Protein AF-A0AAN7GWY0-F1 (afdb_monomer_lite)

Radius of gyration: 21.92 Å; chains: 1; bounding box: 51×34×70 Å

Secondary structure (DSSP, 8-state):
--TTTTTT---PPPHHHHHHTTTTTSTTTPPSSHHHHHHHHHIIIIIS-HHHHHHTHHHHHHHHHHHHHHHHHTTTS---HHHHHHHHHHHHHHHHHH-S--HHHHHHHHHHHHHHHHHTSPPHHHH-GGGGGGHHHHHHTS--SSSSSSSSTTTTTS--

pLDDT: mean 81.94, std 17.9, range [34.22, 97.56]

InterPro domains:
  IPR001128 Cytochrome P450 [PF00067] (2-133)
  IPR036396 Cytochrome P450 superfamily [G3DSA:1.10.630.10] (1-153)
  IPR036396 Cytochrome P450 superfamily [SSF48264] (2-135)

Organism: NCBI:txid236973

Structure (mmCIF, N/CA/C/O backbone):
data_AF-A0AAN7GWY0-F1
#
_entry.id   AF-A0AAN7GWY0-F1
#
loop_
_atom_site.group_PDB
_atom_site.id
_atom_site.type_symbol
_atom_site.label_atom_id
_atom_site.label_alt_id
_atom_site.label_comp_id
_atom_site.label_asym_id
_atom_site.label_entity_id
_atom_site.label_seq_id
_atom_site.pdbx_PDB_ins_code
_atom_site.Cartn_x
_atom_site.Cartn_y
_atom_site.Cartn_z
_atom_site.occupancy
_atom_site.B_iso_or_equiv
_atom_site.auth_seq_id
_atom_site.auth_comp_id
_atom_site.auth_asym_id
_atom_site.auth_atom_id
_atom_site.pdbx_PDB_model_num
ATOM 1 N N . MET A 1 1 ? -5.316 3.012 -23.869 1.00 51.94 1 MET A N 1
ATOM 2 C CA . MET A 1 1 ? -4.246 3.934 -23.413 1.00 51.94 1 MET A CA 1
ATOM 3 C C . MET A 1 1 ? -3.964 4.930 -24.527 1.00 51.94 1 MET A C 1
ATOM 5 O O . MET A 1 1 ? -3.797 4.503 -25.661 1.00 51.94 1 MET A O 1
ATOM 9 N N . LYS A 1 2 ? -3.977 6.238 -24.230 1.00 56.91 2 LYS A N 1
ATOM 10 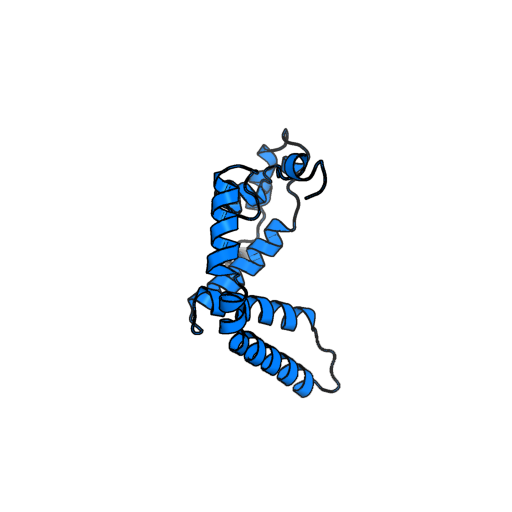C CA . LYS A 1 2 ? -3.678 7.311 -25.200 1.00 56.91 2 LYS A CA 1
ATOM 11 C C . LYS A 1 2 ? -2.272 7.138 -25.800 1.00 56.91 2 LYS A C 1
ATOM 13 O O . LYS A 1 2 ? -1.377 6.634 -25.125 1.00 56.91 2 LYS A O 1
ATOM 18 N N . ARG A 1 3 ? -2.102 7.623 -27.037 1.00 68.75 3 ARG A N 1
ATOM 19 C CA . ARG A 1 3 ? -0.967 7.466 -27.979 1.00 68.75 3 ARG A CA 1
ATOM 20 C C . ARG A 1 3 ? 0.460 7.551 -27.388 1.00 68.75 3 ARG A C 1
ATOM 22 O O . ARG A 1 3 ? 1.367 6.972 -27.967 1.00 68.75 3 ARG A O 1
ATOM 29 N N . ASN A 1 4 ? 0.666 8.199 -26.236 1.00 81.69 4 ASN A N 1
ATOM 30 C CA . ASN A 1 4 ? 1.987 8.383 -25.612 1.00 81.69 4 ASN A CA 1
ATOM 31 C C . ASN A 1 4 ? 2.120 7.812 -24.183 1.00 81.69 4 ASN A C 1
ATOM 33 O O . ASN A 1 4 ? 3.107 8.093 -23.514 1.00 81.69 4 ASN A O 1
ATOM 37 N N . GLY A 1 5 ? 1.166 7.011 -23.692 1.00 82.12 5 GLY A N 1
ATOM 38 C CA . GLY A 1 5 ? 1.168 6.550 -22.294 1.00 82.12 5 GLY A CA 1
ATOM 39 C C . GLY A 1 5 ? 2.415 5.757 -21.880 1.00 82.12 5 GLY A C 1
ATOM 40 O O . GLY A 1 5 ? 2.860 5.884 -20.749 1.00 82.12 5 GLY A O 1
ATOM 41 N N . ILE A 1 6 ? 3.008 4.987 -22.798 1.00 83.12 6 ILE A N 1
ATOM 42 C CA . ILE A 1 6 ? 4.230 4.209 -22.533 1.00 83.12 6 ILE A CA 1
ATOM 43 C C . ILE A 1 6 ? 5.464 5.119 -22.457 1.00 83.12 6 ILE A C 1
ATOM 45 O O . ILE A 1 6 ? 6.330 4.905 -21.616 1.00 83.12 6 ILE A O 1
ATOM 49 N N . LYS A 1 7 ? 5.520 6.181 -23.273 1.00 83.81 7 LYS A N 1
ATOM 50 C CA . LYS A 1 7 ? 6.651 7.128 -23.287 1.00 83.81 7 LYS A CA 1
ATOM 51 C C . LYS A 1 7 ? 6.831 7.840 -21.943 1.00 83.81 7 LYS A C 1
ATOM 53 O O . LYS A 1 7 ? 7.950 8.171 -21.578 1.00 83.81 7 LYS A O 1
ATOM 58 N N . PHE A 1 8 ? 5.739 8.028 -21.205 1.00 86.00 8 PHE A N 1
ATOM 59 C CA . PHE A 1 8 ? 5.724 8.658 -19.881 1.00 86.00 8 PHE A CA 1
ATOM 60 C C . PHE A 1 8 ? 5.536 7.655 -18.734 1.00 86.00 8 PHE A C 1
ATOM 62 O O . PHE A 1 8 ? 5.267 8.056 -17.606 1.00 86.00 8 PHE A O 1
ATOM 69 N N . ALA A 1 9 ? 5.630 6.349 -19.007 1.00 86.19 9 ALA A N 1
ATOM 70 C CA . ALA A 1 9 ? 5.459 5.323 -17.980 1.00 86.19 9 ALA A CA 1
ATOM 71 C C . ALA A 1 9 ? 6.722 5.112 -17.130 1.00 86.19 9 ALA A C 1
ATOM 73 O O . ALA A 1 9 ? 6.628 4.554 -16.039 1.00 86.19 9 ALA A O 1
ATOM 74 N N . ASN A 1 10 ? 7.887 5.546 -17.622 1.00 86.25 10 ASN A N 1
ATOM 75 C CA . ASN A 1 10 ? 9.144 5.440 -16.890 1.00 86.25 10 ASN A CA 1
ATOM 76 C C . ASN A 1 10 ? 9.212 6.439 -15.735 1.00 86.25 10 ASN A C 1
ATOM 78 O O . ASN A 1 10 ? 8.860 7.609 -15.883 1.00 86.25 10 ASN A O 1
ATOM 82 N N . ARG A 1 11 ? 9.719 5.963 -14.595 1.00 82.44 11 ARG A N 1
ATOM 83 C CA . ARG A 1 11 ? 10.009 6.768 -13.410 1.00 82.44 11 ARG A CA 1
ATOM 84 C C . ARG A 1 11 ? 11.515 6.887 -13.244 1.00 82.44 11 ARG A C 1
ATOM 86 O O . ARG A 1 11 ? 12.224 5.891 -13.363 1.00 82.44 11 ARG A O 1
ATOM 93 N N . GLN A 1 12 ? 11.984 8.103 -12.995 1.00 80.00 12 GLN A N 1
ATOM 94 C CA . GLN A 1 12 ? 13.371 8.325 -12.603 1.00 80.00 12 GLN A CA 1
ATOM 95 C C . GLN A 1 12 ? 13.554 7.822 -11.161 1.00 80.00 12 GLN A C 1
ATOM 97 O O . GLN A 1 12 ? 12.689 8.113 -10.328 1.00 80.00 12 GLN A O 1
ATOM 102 N N . PRO A 1 13 ? 14.611 7.048 -10.859 1.00 79.06 13 PRO A N 1
ATOM 103 C CA . PRO A 1 13 ? 14.880 6.591 -9.500 1.00 79.06 13 PRO A CA 1
ATOM 104 C C . PRO A 1 13 ? 15.140 7.782 -8.577 1.00 79.06 13 PRO A C 1
ATOM 106 O O . PRO A 1 13 ? 15.981 8.621 -8.891 1.00 79.06 13 PRO A O 1
ATOM 109 N N . LEU A 1 14 ? 14.452 7.820 -7.439 1.00 85.12 14 LEU A N 1
ATOM 110 C CA . LEU A 1 14 ? 14.713 8.775 -6.364 1.00 85.12 14 LEU A CA 1
ATOM 111 C C . LEU A 1 14 ? 15.650 8.129 -5.339 1.00 85.12 14 LEU A C 1
ATOM 113 O O . LEU A 1 14 ? 15.635 6.909 -5.153 1.00 85.12 14 LEU A O 1
ATOM 117 N N . MET A 1 15 ? 16.425 8.920 -4.607 1.00 85.69 15 MET A N 1
ATOM 118 C CA . MET A 1 15 ? 17.287 8.409 -3.543 1.00 85.69 15 MET A CA 1
ATOM 119 C C . MET A 1 15 ? 16.460 7.673 -2.480 1.00 85.69 15 MET A C 1
ATOM 121 O O . MET A 1 15 ? 16.790 6.556 -2.075 1.00 85.69 15 MET A O 1
ATOM 125 N N . ALA A 1 16 ? 15.299 8.233 -2.125 1.00 85.31 16 ALA A N 1
ATOM 126 C CA . ALA A 1 16 ? 14.345 7.586 -1.232 1.00 85.31 16 ALA A CA 1
ATOM 127 C C . ALA A 1 16 ? 13.866 6.222 -1.762 1.00 85.31 16 ALA A C 1
ATOM 129 O O . ALA A 1 16 ? 13.730 5.282 -0.980 1.00 85.31 16 ALA A O 1
ATOM 130 N N . SER A 1 17 ? 13.643 6.070 -3.075 1.00 87.50 17 SER A N 1
ATOM 131 C CA . SER A 1 17 ? 13.224 4.783 -3.643 1.00 87.50 17 SER A CA 1
ATOM 132 C C . SER A 1 17 ? 14.360 3.768 -3.693 1.00 87.50 17 SER A C 1
ATOM 134 O O . SER A 1 17 ? 14.116 2.573 -3.526 1.00 87.50 17 SER A O 1
ATOM 136 N N . LYS A 1 18 ? 15.610 4.208 -3.849 1.00 87.44 18 LYS A N 1
ATOM 137 C CA . LYS A 1 18 ? 16.754 3.294 -3.764 1.00 87.44 18 LYS A CA 1
ATOM 138 C C . LYS A 1 18 ? 16.874 2.662 -2.380 1.00 87.44 18 LYS A C 1
ATOM 140 O O . LYS A 1 18 ? 17.045 1.450 -2.275 1.00 87.44 18 LYS A O 1
ATOM 145 N N . ILE A 1 19 ? 16.686 3.465 -1.333 1.00 86.31 19 ILE A N 1
ATOM 146 C CA . ILE A 1 19 ? 16.783 3.014 0.060 1.00 86.31 19 ILE A CA 1
ATOM 147 C C . ILE A 1 19 ? 15.546 2.219 0.488 1.00 86.31 19 ILE A C 1
ATOM 149 O O . ILE A 1 19 ? 15.666 1.120 1.022 1.00 86.31 19 ILE A O 1
ATOM 153 N N . LEU A 1 20 ? 14.347 2.764 0.267 1.00 86.75 20 LEU A N 1
ATOM 154 C CA . LEU A 1 20 ? 13.109 2.207 0.825 1.00 86.75 20 LEU A CA 1
ATOM 155 C C . LEU A 1 20 ? 12.499 1.094 -0.031 1.00 86.75 20 LEU A C 1
ATOM 157 O O . LEU A 1 20 ? 11.678 0.323 0.463 1.00 86.75 20 LEU A O 1
ATOM 161 N N . ALA A 1 21 ? 12.842 1.028 -1.317 1.00 88.62 21 ALA A N 1
ATOM 162 C CA . ALA A 1 21 ? 12.170 0.167 -2.284 1.00 88.62 21 ALA A CA 1
ATOM 163 C C . ALA A 1 21 ? 13.115 -0.811 -2.991 1.00 88.62 21 ALA A C 1
ATOM 165 O O . ALA A 1 21 ? 12.885 -1.124 -4.159 1.00 88.62 21 ALA A O 1
ATOM 166 N N . TYR A 1 22 ? 14.133 -1.307 -2.275 1.00 88.50 22 TYR A N 1
ATOM 167 C CA . TYR A 1 22 ? 15.090 -2.307 -2.766 1.00 88.50 22 TYR A CA 1
ATOM 168 C C . TYR A 1 22 ? 15.686 -1.903 -4.119 1.00 88.50 22 TYR A C 1
ATOM 170 O O . TYR A 1 22 ? 15.428 -2.548 -5.133 1.00 88.50 22 TYR A O 1
ATOM 178 N N . ASP A 1 23 ? 16.410 -0.786 -4.142 1.00 90.38 23 ASP A N 1
ATOM 179 C CA . ASP A 1 23 ? 16.952 -0.195 -5.368 1.00 90.38 23 ASP A CA 1
ATOM 180 C C . ASP A 1 23 ? 15.878 0.103 -6.435 1.00 90.38 23 ASP A C 1
ATOM 182 O O . ASP A 1 23 ? 16.022 -0.169 -7.623 1.00 90.38 23 ASP A O 1
ATOM 186 N N . SER A 1 24 ? 14.748 0.671 -6.001 1.00 90.56 24 SER A N 1
ATOM 187 C CA . SER A 1 24 ? 13.616 1.020 -6.873 1.00 90.56 24 SER A CA 1
ATOM 188 C C . SER A 1 24 ? 12.993 -0.167 -7.625 1.00 90.56 24 SER A C 1
ATOM 190 O O . SER A 1 24 ? 12.417 0.019 -8.691 1.00 90.56 24 SER A O 1
ATOM 192 N N . THR A 1 25 ? 13.046 -1.386 -7.086 1.00 92.06 25 THR A N 1
ATOM 193 C CA . THR A 1 25 ? 12.445 -2.575 -7.723 1.00 92.06 25 THR A CA 1
ATOM 194 C C . THR A 1 25 ? 10.988 -2.827 -7.324 1.00 92.06 25 THR A C 1
ATOM 196 O O . THR A 1 25 ? 10.338 -3.718 -7.859 1.00 92.06 25 THR A O 1
ATOM 199 N N . ASN A 1 26 ? 10.394 -2.034 -6.430 1.00 91.06 26 ASN A N 1
ATOM 200 C CA . ASN A 1 26 ? 8.979 -2.212 -6.089 1.00 91.06 26 ASN A CA 1
ATOM 201 C C . ASN A 1 26 ? 8.013 -1.750 -7.212 1.00 91.06 26 ASN A C 1
ATOM 203 O O . ASN A 1 26 ? 8.384 -1.063 -8.164 1.00 91.06 26 ASN A O 1
ATOM 207 N N . ILE A 1 27 ? 6.721 -2.069 -7.066 1.00 91.94 27 ILE A N 1
ATOM 208 C CA . ILE A 1 27 ? 5.672 -1.700 -8.040 1.00 91.94 27 ILE A CA 1
ATOM 209 C C . ILE A 1 27 ? 5.482 -0.178 -8.225 1.00 91.94 27 ILE A C 1
ATOM 211 O O . ILE A 1 27 ? 4.945 0.259 -9.247 1.00 91.94 27 ILE A O 1
ATOM 215 N N . ILE A 1 28 ? 5.901 0.631 -7.247 1.00 89.62 28 ILE A N 1
ATOM 216 C CA . ILE A 1 28 ? 5.716 2.088 -7.246 1.00 89.62 28 ILE A CA 1
ATOM 217 C C . ILE A 1 28 ? 6.823 2.778 -8.047 1.00 8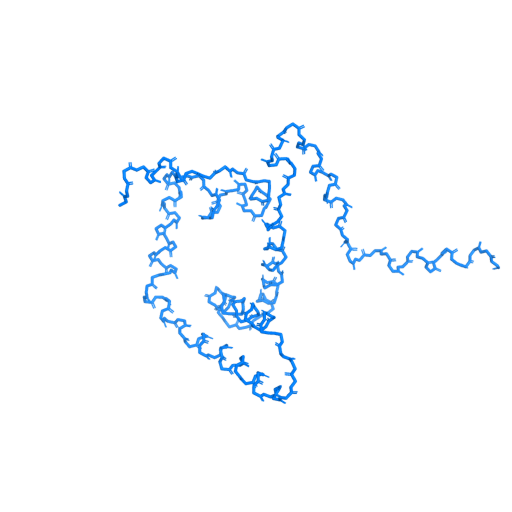9.62 28 ILE A C 1
ATOM 219 O O . ILE A 1 28 ? 6.512 3.696 -8.803 1.00 89.62 28 ILE A O 1
ATOM 223 N N . PHE A 1 29 ? 8.078 2.343 -7.898 1.00 89.25 29 PHE A N 1
ATOM 224 C CA . PHE A 1 29 ? 9.266 3.046 -8.393 1.00 89.25 29 PHE A CA 1
ATOM 225 C C . PHE A 1 29 ? 10.015 2.335 -9.523 1.00 89.25 29 PHE A C 1
ATOM 227 O O . PHE A 1 29 ? 10.828 2.979 -10.182 1.00 89.25 29 PHE A O 1
ATOM 234 N N . SER A 1 30 ? 9.731 1.057 -9.789 1.00 91.50 30 SER A N 1
ATOM 235 C CA . SER A 1 30 ? 10.388 0.330 -10.878 1.00 91.50 30 SER A CA 1
ATOM 236 C C . SER A 1 30 ? 10.090 0.953 -12.241 1.00 91.50 30 SER A C 1
ATOM 238 O O . SER A 1 30 ? 8.975 1.413 -12.515 1.00 91.50 30 SER A O 1
ATOM 240 N N . SER A 1 31 ? 11.118 0.992 -13.090 1.00 90.38 31 SER A N 1
ATOM 241 C CA . SER A 1 31 ? 11.013 1.453 -14.469 1.00 90.38 31 SER A CA 1
ATOM 242 C C . SER A 1 31 ? 10.075 0.552 -15.273 1.00 90.38 31 SER A C 1
ATOM 244 O O . SER A 1 31 ? 9.890 -0.635 -14.993 1.00 90.38 31 SER A O 1
ATOM 246 N N . TYR A 1 32 ? 9.439 1.127 -16.291 1.00 89.81 32 TYR A N 1
ATOM 247 C CA . TYR A 1 32 ? 8.527 0.374 -17.131 1.00 89.81 32 TYR A CA 1
ATOM 248 C C . TYR A 1 32 ? 9.309 -0.658 -17.951 1.00 89.81 32 TYR A C 1
ATOM 250 O O . TYR A 1 32 ? 10.207 -0.323 -18.720 1.00 89.81 32 TYR A O 1
ATOM 258 N N . GLY A 1 33 ? 8.922 -1.922 -17.817 1.00 90.94 33 GLY A N 1
ATOM 259 C CA . GLY A 1 33 ? 9.518 -3.048 -18.525 1.00 90.94 33 GLY A CA 1
ATOM 260 C C . GLY A 1 33 ? 8.788 -4.344 -18.194 1.00 90.94 33 GLY A C 1
ATOM 261 O O . GLY A 1 33 ? 7.780 -4.332 -17.480 1.00 90.94 33 GLY A O 1
ATOM 262 N N . GLU A 1 34 ? 9.293 -5.472 -18.690 1.00 94.19 34 GLU A N 1
ATOM 2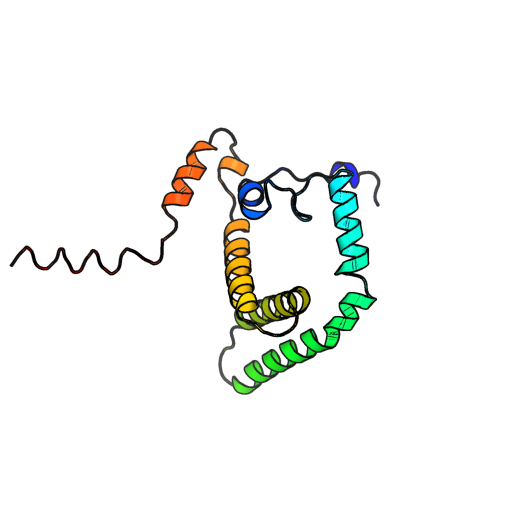63 C CA . GLU A 1 34 ? 8.667 -6.782 -18.467 1.00 94.19 34 GLU A CA 1
ATOM 264 C C . GLU A 1 34 ? 8.510 -7.106 -16.980 1.00 94.19 34 GLU A C 1
ATOM 266 O O . GLU A 1 34 ? 7.447 -7.554 -16.558 1.00 94.19 34 GLU A O 1
ATOM 271 N N . TYR A 1 35 ? 9.518 -6.806 -16.162 1.00 93.62 35 TYR A N 1
ATOM 272 C CA . TYR A 1 35 ? 9.459 -7.021 -14.717 1.00 93.62 35 TYR A CA 1
ATOM 273 C C . TYR A 1 35 ? 8.300 -6.256 -14.053 1.00 93.62 35 TYR A C 1
ATOM 275 O O . TYR A 1 35 ? 7.440 -6.858 -13.405 1.00 93.62 35 TYR A O 1
ATOM 283 N N . TRP A 1 36 ? 8.206 -4.943 -14.282 1.00 94.12 36 TRP A N 1
ATOM 284 C CA . TRP A 1 36 ? 7.122 -4.131 -13.726 1.00 94.12 36 TRP A CA 1
ATOM 285 C C . TRP A 1 36 ? 5.745 -4.570 -14.243 1.00 94.12 36 TRP A C 1
ATOM 287 O O . TRP A 1 36 ? 4.773 -4.589 -13.486 1.00 94.12 36 TRP A O 1
ATOM 297 N N . ARG A 1 37 ? 5.639 -4.975 -15.518 1.00 94.38 37 ARG A N 1
ATOM 298 C CA . ARG A 1 37 ? 4.390 -5.511 -16.089 1.00 94.38 37 ARG A CA 1
ATOM 299 C C . ARG A 1 37 ? 3.957 -6.798 -15.381 1.00 94.38 37 ARG A C 1
ATOM 301 O O . ARG A 1 37 ? 2.769 -6.939 -15.088 1.00 94.38 37 ARG A O 1
ATOM 308 N N . HIS A 1 38 ? 4.896 -7.694 -15.071 1.00 96.00 38 HIS A N 1
ATOM 309 C CA . HIS A 1 38 ? 4.628 -8.907 -14.295 1.00 96.00 38 HIS A CA 1
ATOM 310 C C . HIS A 1 38 ? 4.181 -8.583 -12.866 1.00 96.00 38 HIS A C 1
ATOM 312 O O . HIS A 1 38 ? 3.126 -9.060 -12.448 1.00 96.00 38 HIS A O 1
ATOM 318 N N . LEU A 1 39 ? 4.901 -7.710 -12.150 1.00 95.81 39 LEU A N 1
ATOM 319 C CA . LEU A 1 39 ? 4.493 -7.258 -10.813 1.00 95.81 39 LEU A CA 1
ATOM 320 C C . LEU A 1 39 ? 3.090 -6.646 -10.824 1.00 95.81 39 LEU A C 1
ATOM 322 O O . LEU A 1 39 ? 2.235 -7.010 -10.016 1.00 95.81 39 LEU A O 1
ATOM 326 N N . ARG A 1 40 ? 2.817 -5.748 -11.778 1.00 95.00 40 ARG A N 1
ATOM 327 C CA . ARG A 1 40 ? 1.504 -5.114 -11.922 1.00 95.00 40 ARG A CA 1
ATOM 328 C C . ARG A 1 40 ? 0.405 -6.137 -12.176 1.00 95.00 40 ARG A C 1
ATOM 330 O O . ARG A 1 40 ? -0.690 -5.975 -11.636 1.00 95.00 40 ARG A O 1
ATOM 337 N N . LYS A 1 41 ? 0.676 -7.172 -12.976 1.00 96.88 41 LYS A N 1
ATOM 338 C CA . LYS A 1 41 ? -0.274 -8.261 -13.223 1.00 96.88 41 LYS A CA 1
ATOM 339 C C . LYS A 1 41 ? -0.600 -9.001 -11.925 1.00 96.88 41 LYS A C 1
ATOM 341 O O . LYS A 1 41 ? -1.780 -9.094 -11.607 1.00 96.88 41 LYS A O 1
ATOM 346 N N . ILE A 1 42 ? 0.407 -9.420 -11.157 1.00 97.06 42 ILE A N 1
ATOM 347 C CA . ILE A 1 42 ? 0.220 -10.102 -9.862 1.00 97.06 42 ILE A CA 1
ATOM 348 C C . ILE A 1 42 ? -0.601 -9.225 -8.908 1.00 97.06 42 ILE A C 1
ATOM 350 O O . ILE A 1 42 ? -1.628 -9.649 -8.382 1.00 97.06 42 ILE A O 1
ATOM 354 N N . CYS A 1 43 ? -0.215 -7.957 -8.734 1.00 96.25 43 CYS A N 1
ATOM 355 C CA . CYS A 1 43 ? -0.944 -7.054 -7.848 1.00 96.25 43 CYS A CA 1
ATOM 356 C C . CYS A 1 43 ? -2.397 -6.852 -8.291 1.00 96.25 43 CYS A C 1
ATOM 358 O O . CYS A 1 43 ? -3.291 -6.868 -7.453 1.00 96.25 43 CYS A O 1
ATOM 360 N N . THR A 1 44 ? -2.654 -6.681 -9.589 1.00 96.50 44 THR A N 1
ATOM 361 C CA . THR A 1 44 ? -4.008 -6.401 -10.095 1.00 96.50 44 THR A CA 1
ATOM 362 C C . THR A 1 44 ? -4.905 -7.640 -10.064 1.00 96.50 44 THR A C 1
ATOM 364 O O . THR A 1 44 ? -6.085 -7.535 -9.736 1.00 96.50 44 THR A O 1
ATOM 367 N N . VAL A 1 45 ? -4.367 -8.807 -10.419 1.00 96.94 45 VAL A N 1
ATOM 368 C CA . VAL A 1 45 ? -5.147 -10.041 -10.577 1.00 96.94 45 VAL A CA 1
ATOM 369 C C . VAL A 1 45 ? -5.300 -10.782 -9.249 1.00 96.94 45 VAL A C 1
ATOM 371 O O . VAL A 1 45 ? -6.401 -11.217 -8.913 1.00 96.94 45 VAL A O 1
ATOM 374 N N . ASP A 1 46 ? -4.240 -10.876 -8.452 1.00 94.56 46 ASP A N 1
ATOM 375 C CA . ASP A 1 46 ? -4.237 -11.758 -7.283 1.00 94.56 46 ASP A CA 1
ATOM 376 C C . ASP A 1 46 ? -4.505 -10.998 -5.980 1.00 94.56 46 ASP A C 1
ATOM 378 O O . ASP A 1 46 ? -5.311 -11.435 -5.147 1.00 94.56 46 ASP A O 1
ATOM 382 N N . LEU A 1 47 ? -3.861 -9.836 -5.814 1.00 94.94 47 LEU A N 1
ATOM 383 C CA . LEU A 1 47 ? -3.900 -9.065 -4.564 1.00 94.94 47 LEU A CA 1
ATOM 384 C C . LEU A 1 47 ? -5.056 -8.058 -4.513 1.00 94.94 47 LEU A C 1
ATOM 386 O O . LEU A 1 47 ? -5.686 -7.891 -3.472 1.00 94.94 47 LEU A O 1
ATOM 390 N N . LEU A 1 48 ? -5.344 -7.392 -5.632 1.00 95.44 48 LEU A N 1
ATOM 391 C CA . LEU A 1 48 ? -6.291 -6.274 -5.720 1.00 95.44 48 LEU A CA 1
ATOM 392 C C . LEU A 1 48 ? -7.459 -6.553 -6.672 1.00 95.44 48 LEU A C 1
ATOM 394 O O . LEU A 1 48 ? -8.148 -5.623 -7.094 1.00 95.44 48 LEU A O 1
ATOM 398 N N . SER A 1 49 ? -7.726 -7.821 -6.998 1.00 97.50 49 SER A N 1
ATOM 399 C CA . SER A 1 49 ? -8.931 -8.162 -7.754 1.00 97.50 49 SER A CA 1
ATOM 400 C C . SER A 1 49 ? -10.190 -7.791 -6.983 1.00 97.50 49 SER A C 1
ATOM 402 O O . SER A 1 49 ? -10.226 -7.838 -5.751 1.00 97.50 49 SER A O 1
ATOM 404 N N . ALA A 1 50 ? -11.269 -7.488 -7.710 1.00 97.56 50 ALA A N 1
ATOM 405 C CA . ALA A 1 50 ? -12.552 -7.133 -7.107 1.00 97.56 50 ALA A CA 1
ATOM 406 C C . ALA A 1 50 ? -13.006 -8.176 -6.071 1.00 97.56 50 ALA A C 1
ATOM 408 O O . ALA A 1 50 ? -13.382 -7.816 -4.958 1.00 97.56 50 ALA A O 1
ATOM 409 N N . LYS A 1 51 ? -12.873 -9.473 -6.386 1.00 97.38 51 LYS A N 1
ATOM 410 C CA . LYS A 1 51 ? -13.196 -10.569 -5.460 1.00 97.38 51 LYS A CA 1
ATOM 411 C C . LYS A 1 51 ? -12.367 -10.500 -4.172 1.00 97.38 51 LYS A C 1
ATOM 413 O O . LYS A 1 51 ? -12.928 -10.600 -3.082 1.00 97.38 51 LYS A O 1
ATOM 418 N N . ARG A 1 52 ? -11.049 -10.293 -4.278 1.00 96.31 52 ARG A N 1
ATOM 419 C CA . ARG A 1 52 ? -10.159 -10.182 -3.114 1.00 96.31 52 ARG A CA 1
ATOM 420 C C . ARG A 1 52 ? -10.479 -8.939 -2.282 1.00 96.31 52 ARG A C 1
ATOM 422 O O . ARG A 1 52 ? -10.647 -9.045 -1.071 1.00 96.31 52 ARG A O 1
ATOM 429 N N . VAL A 1 53 ? -10.656 -7.782 -2.917 1.00 96.19 53 VAL A N 1
ATOM 430 C CA . VAL A 1 53 ? -10.992 -6.520 -2.234 1.00 96.19 53 VAL A CA 1
ATOM 431 C C . VAL A 1 53 ? -12.334 -6.610 -1.498 1.00 96.19 53 VAL A C 1
ATOM 433 O O . VAL A 1 53 ? -12.465 -6.080 -0.388 1.00 96.19 53 VAL A O 1
ATOM 436 N N . GLN A 1 54 ? -13.323 -7.298 -2.079 1.00 97.12 54 GLN A N 1
ATOM 437 C CA . GLN A 1 54 ? -14.615 -7.549 -1.435 1.00 97.12 54 GLN A CA 1
ATOM 438 C C . GLN A 1 54 ? -14.503 -8.526 -0.262 1.00 97.12 54 GLN A C 1
ATOM 440 O O . GLN A 1 54 ? -15.170 -8.327 0.748 1.00 97.12 54 GLN A O 1
ATOM 445 N N . SER A 1 55 ? -13.604 -9.514 -0.321 1.00 95.88 55 SER A N 1
ATOM 446 C CA . SER A 1 55 ? -13.372 -10.422 0.814 1.00 95.88 55 SER A CA 1
ATOM 447 C C . SER A 1 55 ? -12.880 -9.704 2.082 1.00 95.88 55 SER A C 1
ATOM 449 O O . SER A 1 55 ? -13.130 -10.170 3.188 1.00 95.88 55 SER A O 1
ATOM 451 N N . PHE A 1 56 ? -12.254 -8.529 1.938 1.00 95.69 56 PHE A N 1
ATOM 452 C CA . PHE A 1 56 ? -11.808 -7.675 3.047 1.00 95.69 56 PHE A CA 1
ATOM 453 C C . PHE A 1 56 ? -12.816 -6.585 3.437 1.00 95.69 56 PHE A C 1
ATOM 455 O O . PHE A 1 56 ? -12.477 -5.670 4.188 1.00 95.69 56 PHE A O 1
ATOM 462 N N . ARG A 1 57 ? -14.048 -6.635 2.916 1.00 96.38 57 ARG A N 1
ATOM 463 C CA . ARG A 1 57 ? -15.088 -5.639 3.209 1.00 96.38 57 ARG A CA 1
ATOM 464 C C . ARG A 1 57 ? -15.350 -5.502 4.707 1.00 96.38 57 ARG A C 1
ATOM 466 O O . ARG A 1 57 ? -15.350 -4.382 5.205 1.00 96.38 57 ARG A O 1
ATOM 473 N N . TRP A 1 58 ? -15.462 -6.626 5.408 1.00 95.62 58 TRP A N 1
ATOM 474 C CA . TRP A 1 58 ? -15.712 -6.664 6.849 1.00 95.62 58 TRP A CA 1
ATOM 475 C C . TRP A 1 58 ? -14.640 -5.916 7.660 1.00 95.62 58 TRP A C 1
ATOM 477 O O . TRP A 1 58 ? -14.972 -5.232 8.619 1.00 95.62 58 TRP A O 1
ATOM 487 N N . ILE A 1 59 ? -13.367 -5.963 7.237 1.00 95.31 59 ILE A N 1
ATOM 488 C CA . ILE A 1 59 ? -12.268 -5.231 7.892 1.00 95.31 59 ILE A CA 1
ATOM 489 C C . ILE A 1 59 ? -12.520 -3.723 7.805 1.00 95.31 59 ILE A C 1
ATOM 491 O O . ILE A 1 59 ? -12.354 -3.005 8.786 1.00 95.31 59 ILE A O 1
ATOM 495 N N . ARG A 1 60 ? -12.926 -3.231 6.628 1.00 94.94 60 ARG A N 1
ATOM 496 C CA . ARG A 1 60 ? -13.203 -1.802 6.424 1.00 94.94 60 ARG A CA 1
ATOM 497 C C . ARG A 1 60 ? -14.425 -1.345 7.209 1.00 94.94 60 ARG A C 1
ATOM 499 O O . ARG A 1 60 ? -14.390 -0.260 7.776 1.00 94.94 60 ARG A O 1
ATOM 506 N N . GLU A 1 61 ? -15.479 -2.156 7.237 1.00 96.62 61 GLU A N 1
ATOM 507 C CA . GLU A 1 61 ? -16.699 -1.856 7.994 1.00 96.62 61 GLU A CA 1
ATOM 508 C C . GLU A 1 61 ? -16.414 -1.789 9.499 1.00 96.62 61 GLU A C 1
ATOM 510 O O . GLU A 1 61 ? -16.796 -0.818 10.147 1.00 96.62 61 GLU A O 1
ATOM 515 N N . GLU A 1 62 ? -15.660 -2.749 10.036 1.00 95.25 62 GLU A N 1
ATOM 516 C CA . GLU A 1 62 ? -15.258 -2.763 11.444 1.00 95.25 62 GLU A CA 1
ATOM 517 C C . GLU A 1 62 ? -14.378 -1.553 11.805 1.00 95.25 62 GLU A C 1
ATOM 519 O O . GLU A 1 62 ? -14.666 -0.829 12.759 1.00 95.25 62 GLU A O 1
ATOM 524 N N . GLU A 1 63 ? -13.320 -1.282 11.033 1.00 94.06 63 GLU A N 1
ATOM 525 C CA . GLU A 1 63 ? -12.414 -0.161 11.315 1.00 94.06 63 GLU A CA 1
ATOM 526 C C . GLU A 1 63 ? -13.108 1.203 11.139 1.00 94.06 63 GLU A C 1
ATOM 528 O O . GLU A 1 63 ? -12.806 2.134 11.886 1.00 94.06 63 GLU A O 1
ATOM 533 N N . MET A 1 64 ? -14.067 1.331 10.212 1.00 94.75 64 MET A N 1
ATOM 534 C CA . MET A 1 64 ? -14.854 2.558 10.045 1.00 94.75 64 MET A CA 1
ATOM 535 C C . MET A 1 64 ? -15.879 2.741 11.169 1.00 94.75 64 MET A C 1
ATOM 537 O O . MET A 1 64 ? -16.019 3.847 11.687 1.00 94.75 64 MET A O 1
ATOM 541 N N . SER A 1 65 ? -16.543 1.667 11.606 1.00 96.44 65 SER A N 1
ATOM 542 C CA . SER A 1 65 ? -17.439 1.707 12.768 1.00 96.44 65 SER A CA 1
ATOM 543 C C . SER A 1 65 ? -16.699 2.189 14.019 1.00 96.44 65 SER A C 1
ATOM 545 O O . SER A 1 65 ? -17.219 3.014 14.769 1.00 96.44 65 SER A O 1
ATOM 547 N N . ASN A 1 66 ? -15.449 1.753 14.209 1.00 93.69 66 ASN A N 1
ATOM 548 C CA . ASN A 1 66 ? -14.599 2.218 15.308 1.00 93.69 66 ASN A CA 1
ATOM 549 C C . ASN A 1 66 ? -14.274 3.719 15.214 1.00 93.69 66 ASN A C 1
ATOM 551 O O . ASN A 1 66 ? -14.238 4.404 16.237 1.00 93.69 66 ASN A O 1
ATOM 555 N N . VAL A 1 67 ? -14.044 4.249 14.007 1.00 94.38 67 VAL A N 1
ATOM 556 C CA . VAL A 1 67 ? -13.827 5.693 13.799 1.00 94.38 67 VAL A CA 1
ATOM 557 C C . VAL A 1 67 ? -15.083 6.484 14.136 1.00 94.38 67 VAL A C 1
ATOM 559 O O . VAL A 1 67 ? -15.000 7.441 14.901 1.00 94.38 67 VAL A O 1
ATOM 562 N N . VAL A 1 68 ? -16.241 6.068 13.619 1.00 95.62 68 VAL A N 1
ATOM 563 C CA . VAL A 1 68 ? -17.524 6.730 13.896 1.00 95.62 68 VAL A CA 1
ATOM 564 C C . VAL A 1 68 ? -17.829 6.712 15.392 1.00 95.62 68 VAL A C 1
ATOM 566 O O . VAL A 1 68 ? -18.194 7.747 15.941 1.00 95.62 68 VAL A O 1
ATOM 569 N N . GLY A 1 69 ? -17.597 5.583 16.070 1.00 95.31 69 GLY A N 1
ATOM 570 C CA . GLY A 1 69 ? -17.750 5.479 17.521 1.00 95.31 69 GLY A CA 1
ATOM 571 C C . GLY A 1 69 ? -16.878 6.483 18.278 1.00 95.31 69 GLY A C 1
ATOM 572 O O . GLY A 1 69 ? -17.382 7.209 19.127 1.00 95.31 69 GLY A O 1
ATOM 573 N N . ARG A 1 70 ? -15.591 6.606 17.920 1.00 92.88 70 ARG A N 1
ATOM 574 C CA . ARG A 1 70 ? -14.675 7.589 18.535 1.00 92.88 70 ARG A CA 1
ATOM 575 C C . ARG A 1 70 ? -15.120 9.033 18.312 1.00 92.88 70 ARG A C 1
ATOM 577 O O . ARG A 1 70 ? -15.030 9.843 19.232 1.00 92.88 70 ARG A O 1
ATOM 584 N N . ILE A 1 71 ? -15.604 9.349 17.110 1.00 94.44 71 ILE A N 1
ATOM 585 C CA . ILE A 1 71 ? -16.131 10.680 16.787 1.00 94.44 71 ILE A CA 1
ATOM 586 C C . ILE A 1 71 ? -17.382 10.962 17.626 1.00 94.44 71 ILE A C 1
ATOM 588 O O . ILE A 1 71 ? -17.468 12.015 18.249 1.00 94.44 71 ILE A O 1
ATOM 592 N N . ALA A 1 72 ? -18.314 10.009 17.696 1.00 94.75 72 ALA A N 1
ATOM 593 C CA . ALA A 1 72 ? -19.546 10.144 18.467 1.00 94.75 72 ALA A CA 1
ATOM 594 C C . ALA A 1 72 ? -19.277 10.321 19.972 1.00 94.75 72 ALA A C 1
ATOM 596 O O . ALA A 1 72 ? -19.903 11.161 20.611 1.00 94.75 72 ALA A O 1
ATOM 597 N N . SER A 1 73 ? -18.305 9.593 20.533 1.00 94.38 73 SER A N 1
ATOM 598 C CA . SER A 1 73 ? -17.880 9.759 21.932 1.00 94.38 73 SER A CA 1
ATOM 599 C C . SER A 1 73 ? -17.182 11.092 22.214 1.00 94.38 73 SER A C 1
ATOM 601 O O . SER A 1 73 ? -17.074 11.483 23.371 1.00 94.38 73 SER A O 1
ATOM 603 N N . SER A 1 74 ? -16.721 11.793 21.177 1.00 92.56 74 SER A N 1
ATOM 604 C CA . SER A 1 74 ? -16.070 13.105 21.282 1.00 92.56 74 SER A CA 1
ATOM 605 C C . SER A 1 74 ? -17.042 14.254 20.976 1.00 92.56 74 SER A C 1
ATOM 607 O O . SER A 1 74 ? -16.626 15.343 20.585 1.00 92.56 74 SER A O 1
ATOM 609 N N . ALA A 1 75 ? -18.352 14.020 21.102 1.00 91.69 75 ALA A N 1
ATOM 610 C CA . ALA A 1 75 ? -19.359 15.039 20.839 1.00 91.69 75 ALA A CA 1
ATOM 611 C C . ALA A 1 75 ? -19.108 16.298 21.686 1.00 91.69 75 ALA A C 1
ATOM 613 O O . ALA A 1 75 ? -18.943 16.231 22.902 1.00 91.69 75 ALA A O 1
ATOM 614 N N . GLY A 1 76 ? -19.082 17.456 21.024 1.00 91.69 76 GLY A N 1
ATOM 615 C CA . GLY A 1 76 ? -18.827 18.743 21.672 1.00 91.69 76 GLY A CA 1
ATOM 616 C C . GLY A 1 76 ? -17.348 19.112 21.833 1.00 91.69 76 GLY A C 1
ATOM 617 O O . GLY A 1 76 ? -17.072 20.211 22.307 1.00 91.69 76 GLY A O 1
ATOM 618 N N . SER A 1 77 ? -16.399 18.266 21.409 1.00 94.81 77 SER A N 1
ATOM 619 C CA . SER A 1 77 ? -14.970 18.602 21.376 1.00 94.81 77 SER A CA 1
ATOM 620 C C . SER A 1 77 ? -14.392 18.575 19.949 1.00 94.81 77 SER A C 1
ATOM 622 O O . SER A 1 77 ? -14.903 17.870 19.075 1.00 94.81 77 SER A O 1
ATOM 624 N N . PRO A 1 78 ? -13.335 19.361 19.661 1.00 94.06 78 PRO A N 1
ATOM 625 C CA . PRO A 1 78 ? -12.644 19.288 18.377 1.00 94.06 78 PRO A CA 1
ATOM 626 C C . PRO A 1 78 ? -12.000 17.913 18.163 1.00 94.06 78 PRO A C 1
ATOM 628 O O . PRO A 1 78 ? -11.214 17.449 18.988 1.00 94.06 78 PRO A O 1
ATOM 631 N N . VAL A 1 79 ? -12.280 17.288 17.017 1.00 94.44 79 VAL A N 1
ATOM 632 C CA . VAL A 1 79 ? -11.730 15.975 16.650 1.00 94.44 79 VAL A CA 1
ATOM 633 C C . VAL A 1 79 ? -10.735 16.111 15.502 1.00 94.44 79 VAL A C 1
ATOM 635 O O . VAL A 1 79 ? -11.051 16.647 14.440 1.00 94.44 79 VAL A O 1
ATOM 638 N N . ASN A 1 80 ? -9.532 15.559 15.677 1.00 94.44 80 ASN A N 1
ATOM 639 C CA . ASN A 1 80 ? -8.540 15.471 14.609 1.00 94.44 80 ASN A CA 1
ATOM 640 C C . ASN A 1 80 ? -8.824 14.258 13.703 1.00 94.44 80 ASN A C 1
ATOM 642 O O . ASN A 1 80 ? -8.330 13.150 13.929 1.00 94.44 80 ASN A O 1
ATOM 646 N N . LEU A 1 81 ? -9.617 14.477 12.652 1.00 93.06 81 LEU A N 1
ATOM 647 C CA . LEU A 1 81 ? -9.988 13.431 11.692 1.00 93.06 81 LEU A CA 1
ATOM 648 C C . LEU A 1 81 ? -8.788 12.848 10.942 1.00 93.06 81 LEU A C 1
ATOM 650 O O . LEU A 1 81 ? -8.798 11.662 10.620 1.00 93.06 81 LEU A O 1
ATOM 654 N N . THR A 1 82 ? -7.744 13.643 10.702 1.00 92.75 82 THR A N 1
ATOM 655 C CA . THR A 1 82 ? -6.527 13.202 10.011 1.00 92.75 82 THR A CA 1
ATOM 656 C C . THR A 1 82 ? -5.911 12.000 10.721 1.00 92.75 82 THR A C 1
ATOM 658 O O . THR A 1 82 ? -5.660 10.970 10.095 1.00 92.75 82 THR A O 1
ATOM 661 N N . VAL A 1 83 ? -5.747 12.081 12.045 1.00 90.75 83 VAL A N 1
ATOM 662 C CA . VAL A 1 83 ? -5.177 10.990 12.852 1.00 90.75 83 VAL A CA 1
ATOM 663 C C . VAL A 1 83 ? -6.041 9.730 12.770 1.00 90.75 83 VAL A C 1
ATOM 665 O O . VAL A 1 83 ? -5.516 8.634 12.567 1.00 90.75 83 VAL A O 1
ATOM 668 N N . HIS A 1 84 ? -7.363 9.873 12.881 1.00 91.75 84 HIS A N 1
ATOM 669 C CA . HIS A 1 84 ? -8.279 8.733 12.836 1.00 91.75 84 HIS A CA 1
ATOM 670 C C . HIS A 1 84 ? -8.314 8.060 11.461 1.00 91.75 84 HIS A C 1
ATOM 672 O O . HIS A 1 84 ? -8.209 6.838 11.385 1.00 91.75 84 HIS A O 1
ATOM 678 N N . ILE A 1 85 ? -8.394 8.839 10.379 1.00 91.69 85 ILE A N 1
ATOM 679 C CA . ILE A 1 85 ? -8.443 8.316 9.009 1.00 91.69 85 ILE A CA 1
ATOM 680 C C . ILE A 1 85 ? -7.140 7.590 8.664 1.00 91.69 85 ILE A C 1
ATOM 682 O O . ILE A 1 85 ? -7.187 6.448 8.204 1.00 91.69 85 ILE A O 1
ATOM 686 N N . PHE A 1 86 ? -5.978 8.202 8.922 1.00 90.94 86 PHE A N 1
ATOM 687 C CA . PHE A 1 86 ? -4.694 7.554 8.644 1.00 90.94 86 PHE A CA 1
ATOM 688 C C . PHE A 1 86 ? -4.514 6.282 9.473 1.00 90.94 86 PHE A C 1
ATOM 690 O O . PHE A 1 86 ? -4.135 5.250 8.921 1.00 90.94 86 PHE A O 1
ATOM 697 N N . SER A 1 87 ? -4.848 6.318 10.768 1.00 90.81 87 SER A N 1
ATOM 698 C CA . SER A 1 87 ? -4.802 5.134 11.632 1.00 90.81 87 SER A CA 1
ATOM 699 C C . SER A 1 87 ? -5.655 3.989 11.072 1.00 90.81 87 SER A C 1
ATOM 701 O O . SER A 1 87 ? -5.176 2.855 10.992 1.00 90.81 87 SER A O 1
ATOM 703 N N . SER A 1 88 ? -6.868 4.278 10.596 1.00 92.81 88 SER A N 1
ATOM 704 C CA . SER A 1 88 ? -7.741 3.269 9.990 1.00 92.81 88 SER A CA 1
ATOM 705 C C . SER A 1 88 ? -7.222 2.738 8.658 1.00 92.81 88 SER A C 1
ATOM 707 O O . SER A 1 88 ? -7.295 1.534 8.432 1.00 92.81 88 SER A O 1
ATOM 709 N N . ILE A 1 89 ? -6.647 3.578 7.790 1.00 93.38 89 ILE A N 1
ATOM 710 C CA . ILE A 1 89 ? -6.028 3.123 6.531 1.00 93.38 89 ILE A CA 1
ATOM 711 C C . ILE A 1 89 ? -4.892 2.136 6.820 1.00 93.38 89 ILE A C 1
ATOM 713 O O . ILE A 1 89 ? -4.833 1.056 6.222 1.00 93.38 89 ILE A O 1
ATOM 717 N N . TYR A 1 90 ? -4.015 2.482 7.762 1.00 93.38 90 TYR A N 1
ATOM 718 C CA . TYR A 1 90 ? -2.909 1.627 8.176 1.00 93.38 90 TYR A CA 1
ATOM 719 C C . TYR A 1 90 ? -3.398 0.318 8.808 1.00 93.38 90 TYR A C 1
ATOM 721 O O . TYR A 1 90 ? -2.905 -0.750 8.450 1.00 93.38 90 TYR A O 1
ATOM 729 N N . SER A 1 91 ? -4.412 0.381 9.675 1.00 92.88 91 SER A N 1
ATOM 730 C CA . SER A 1 91 ? -5.035 -0.792 10.301 1.00 92.88 91 SER A CA 1
ATOM 731 C C . SER A 1 91 ? -5.665 -1.732 9.268 1.00 92.88 91 SER A C 1
ATOM 733 O O . SER A 1 91 ? -5.373 -2.929 9.258 1.00 92.88 91 SER A O 1
ATOM 735 N N . VAL A 1 92 ? -6.457 -1.197 8.331 1.00 94.44 92 VAL A N 1
ATOM 736 C CA . VAL A 1 92 ? -7.062 -1.970 7.233 1.00 94.44 92 VAL A CA 1
ATOM 737 C C . VAL A 1 92 ? -5.983 -2.633 6.378 1.00 94.44 92 VAL A C 1
ATOM 739 O O . VAL A 1 92 ? -6.089 -3.820 6.074 1.00 94.44 92 VAL A O 1
ATOM 742 N N . THR A 1 93 ? -4.935 -1.891 6.011 1.00 93.81 93 THR A N 1
ATOM 743 C CA . THR A 1 93 ? -3.841 -2.403 5.172 1.00 93.81 93 THR A CA 1
ATOM 744 C C . THR A 1 93 ? -3.070 -3.511 5.882 1.00 93.81 93 THR A C 1
ATOM 746 O O . THR A 1 93 ? -2.853 -4.574 5.303 1.00 93.81 93 THR A O 1
ATOM 749 N N . ALA A 1 94 ? -2.709 -3.302 7.151 1.00 93.56 94 ALA A N 1
ATOM 750 C CA . ALA A 1 94 ? -2.000 -4.293 7.950 1.00 93.56 94 ALA A CA 1
ATOM 751 C C . ALA A 1 94 ? -2.827 -5.578 8.103 1.00 93.56 94 ALA A C 1
ATOM 753 O O . ALA A 1 94 ? -2.317 -6.669 7.868 1.00 93.56 94 ALA A O 1
ATOM 754 N N . ARG A 1 95 ? -4.126 -5.462 8.401 1.00 93.38 95 ARG A N 1
ATOM 755 C CA . ARG A 1 95 ? -5.016 -6.625 8.536 1.00 93.38 95 ARG A CA 1
ATOM 756 C C . ARG A 1 95 ? -5.263 -7.344 7.213 1.00 93.38 95 ARG A C 1
ATOM 758 O O . ARG A 1 95 ? -5.374 -8.565 7.192 1.00 93.38 95 ARG A O 1
ATOM 765 N N . ALA A 1 96 ? -5.320 -6.615 6.101 1.00 93.00 96 ALA A N 1
ATOM 766 C CA . ALA A 1 96 ? -5.413 -7.226 4.778 1.00 93.00 96 ALA A CA 1
ATOM 767 C C . ALA A 1 96 ? -4.126 -7.983 4.396 1.00 93.00 96 ALA A C 1
ATOM 769 O O . ALA A 1 96 ? -4.209 -9.025 3.750 1.00 93.00 96 ALA A O 1
ATOM 770 N N . ALA A 1 97 ? -2.954 -7.484 4.807 1.00 91.50 97 ALA A N 1
ATOM 771 C CA . ALA A 1 97 ? -1.656 -8.084 4.501 1.00 91.50 97 ALA A CA 1
ATOM 772 C C . ALA A 1 97 ? -1.289 -9.261 5.423 1.00 91.50 97 ALA A C 1
ATOM 774 O O . ALA A 1 97 ? -0.793 -10.280 4.950 1.00 91.50 97 ALA A O 1
ATOM 775 N N . PHE A 1 98 ? -1.537 -9.130 6.729 1.00 90.31 98 PHE A N 1
ATOM 776 C CA . PHE A 1 98 ? -1.061 -10.060 7.762 1.00 90.31 98 PHE A CA 1
ATOM 777 C C . PHE A 1 98 ? -2.186 -10.833 8.470 1.00 90.31 98 PHE A C 1
ATOM 779 O O . PHE A 1 98 ? -1.911 -11.731 9.265 1.00 90.31 98 PHE A O 1
ATOM 786 N N . GLY A 1 99 ? -3.457 -10.518 8.201 1.00 89.00 99 GLY A N 1
ATOM 787 C CA . GLY A 1 99 ? -4.610 -11.197 8.790 1.00 89.00 99 GLY A CA 1
ATOM 788 C C . GLY A 1 99 ? -5.044 -10.627 10.146 1.00 89.00 99 GLY A C 1
ATOM 789 O O . GLY A 1 99 ? -5.490 -9.484 10.248 1.00 89.00 99 GLY A O 1
ATOM 790 N N . LYS A 1 100 ? -5.028 -11.460 11.196 1.00 83.69 100 LYS A N 1
ATOM 791 C CA . LYS A 1 100 ? -5.497 -11.069 12.540 1.00 83.69 100 LYS A CA 1
ATOM 792 C C . LYS A 1 100 ? -4.483 -10.153 13.227 1.00 83.69 100 LYS A C 1
ATOM 794 O O . LYS A 1 100 ? -3.286 -10.390 13.108 1.00 83.69 100 LYS A O 1
ATOM 799 N N . LYS A 1 101 ? -4.973 -9.176 14.005 1.00 78.62 101 LYS A N 1
ATOM 800 C CA . LYS A 1 101 ? -4.141 -8.213 14.750 1.00 78.62 101 LYS A CA 1
ATOM 801 C C . LYS A 1 101 ? -3.050 -8.936 15.549 1.00 78.62 101 LYS A C 1
ATOM 803 O O . LYS A 1 101 ? -3.331 -9.847 16.322 1.00 78.62 101 LYS A O 1
ATOM 808 N N . SER A 1 102 ? -1.810 -8.518 15.332 1.00 82.56 102 SER A N 1
ATOM 809 C CA . SER A 1 102 ? -0.599 -9.086 15.927 1.00 82.56 102 SER A CA 1
ATOM 810 C C . SER A 1 102 ? 0.441 -7.986 16.133 1.00 82.56 102 SER A C 1
ATOM 812 O O . SER A 1 102 ? 0.327 -6.913 15.539 1.00 82.56 102 SER A O 1
ATOM 814 N N . ARG A 1 103 ? 1.503 -8.265 16.898 1.00 81.56 103 ARG A N 1
ATOM 815 C CA . ARG A 1 103 ? 2.640 -7.341 17.079 1.00 81.56 103 ARG A CA 1
ATOM 816 C C . ARG A 1 103 ? 3.234 -6.853 15.748 1.00 81.56 103 ARG A C 1
ATOM 818 O O . ARG A 1 103 ? 3.649 -5.703 15.639 1.00 81.56 103 ARG A O 1
ATOM 825 N N . SER A 1 104 ? 3.219 -7.699 14.717 1.00 83.19 104 SER A N 1
ATOM 826 C CA . SER A 1 104 ? 3.690 -7.347 13.373 1.00 83.19 104 SER A CA 1
ATOM 827 C C . SER A 1 104 ? 2.869 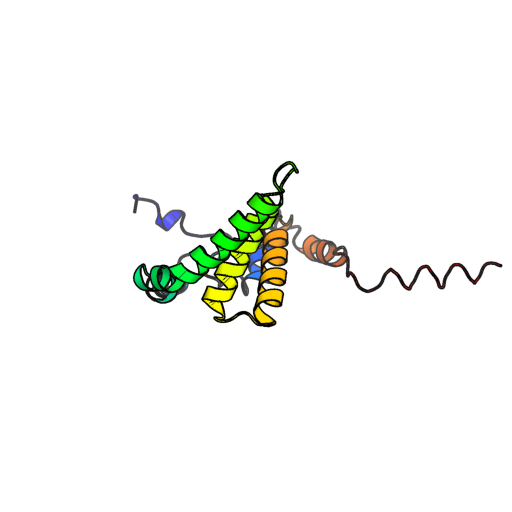-6.227 12.726 1.00 83.19 104 SER A C 1
ATOM 829 O O . SER A 1 104 ? 3.410 -5.477 11.921 1.00 83.19 104 SER A O 1
ATOM 831 N N . HIS A 1 105 ? 1.590 -6.071 13.090 1.00 86.25 105 HIS A N 1
ATOM 832 C CA . HIS A 1 105 ? 0.757 -4.980 12.584 1.00 86.25 105 HIS A CA 1
ATOM 833 C C . HIS A 1 105 ? 1.265 -3.636 13.095 1.00 86.25 105 HIS A C 1
ATOM 835 O O . HIS A 1 105 ? 1.473 -2.728 12.305 1.00 86.25 105 HIS A O 1
ATOM 841 N N . GLU A 1 106 ? 1.511 -3.509 14.397 1.00 86.44 106 GLU A N 1
ATOM 842 C CA . GLU A 1 106 ? 1.983 -2.254 14.994 1.00 86.44 106 GLU A CA 1
ATOM 843 C C . GLU A 1 106 ? 3.346 -1.842 14.433 1.00 86.44 106 GLU A C 1
ATOM 845 O O . GLU A 1 106 ? 3.544 -0.686 14.058 1.00 86.44 106 GLU A O 1
ATOM 850 N N . GLN A 1 107 ? 4.257 -2.811 14.290 1.00 89.44 107 GLN A N 1
ATOM 851 C CA . GLN A 1 107 ? 5.562 -2.592 13.668 1.00 89.44 107 GLN A CA 1
ATOM 852 C C . GLN A 1 107 ? 5.427 -2.152 12.208 1.00 89.44 107 GLN A C 1
ATOM 854 O O . GLN A 1 107 ? 6.060 -1.177 11.807 1.00 89.44 107 GLN A O 1
ATOM 859 N N . PHE A 1 108 ? 4.574 -2.824 11.427 1.00 89.06 108 PHE A N 1
ATOM 860 C CA . PHE A 1 108 ? 4.316 -2.452 10.039 1.00 89.06 108 PHE A CA 1
ATOM 861 C C . PHE A 1 108 ? 3.732 -1.044 9.924 1.00 89.06 108 PHE A C 1
ATOM 863 O O . PHE A 1 108 ? 4.202 -0.264 9.107 1.00 89.06 108 PHE A O 1
ATOM 870 N N . ILE A 1 109 ? 2.733 -0.703 10.739 1.00 90.00 109 ILE A N 1
ATOM 871 C CA . ILE A 1 109 ? 2.079 0.609 10.707 1.00 90.00 109 ILE A CA 1
ATOM 872 C C . ILE A 1 109 ? 3.081 1.714 11.052 1.00 90.00 109 ILE A C 1
ATOM 874 O O . ILE A 1 109 ? 3.153 2.715 10.341 1.00 90.00 109 ILE A O 1
ATOM 878 N N . SER A 1 110 ? 3.881 1.511 12.102 1.00 91.06 110 SER A N 1
ATOM 879 C CA . SER A 1 110 ? 4.935 2.445 12.503 1.00 91.06 110 SER A CA 1
ATOM 880 C C . SER A 1 110 ? 5.959 2.650 11.382 1.00 91.06 110 SER A C 1
ATOM 882 O O . SER A 1 110 ? 6.229 3.783 10.978 1.00 91.06 110 SER A O 1
ATOM 884 N N . LEU A 1 111 ? 6.459 1.552 10.803 1.00 91.12 111 LEU A N 1
ATOM 885 C CA . LEU A 1 111 ? 7.434 1.601 9.718 1.00 91.12 111 LEU A CA 1
ATOM 886 C C . LEU A 1 111 ? 6.853 2.237 8.449 1.00 91.12 111 LEU A C 1
ATOM 888 O O . LEU A 1 111 ? 7.520 3.045 7.812 1.00 91.12 111 LEU A O 1
ATOM 892 N N . ALA A 1 112 ? 5.612 1.910 8.088 1.00 90.44 112 ALA A N 1
ATOM 893 C CA . ALA A 1 112 ? 4.941 2.455 6.913 1.00 90.44 112 ALA A CA 1
ATOM 894 C C . ALA A 1 112 ? 4.686 3.964 7.048 1.00 90.44 112 ALA A C 1
ATOM 896 O O . ALA A 1 112 ? 4.857 4.703 6.075 1.00 90.44 112 ALA A O 1
ATOM 897 N N . ALA A 1 113 ? 4.325 4.436 8.244 1.00 89.75 113 ALA A N 1
ATOM 898 C CA . ALA A 1 113 ? 4.158 5.858 8.521 1.00 89.75 113 ALA A CA 1
ATOM 899 C C . ALA A 1 113 ? 5.488 6.619 8.428 1.00 89.75 113 ALA A C 1
ATOM 901 O O . ALA A 1 113 ? 5.557 7.662 7.774 1.00 89.75 113 ALA A O 1
ATOM 902 N N . GLU A 1 114 ? 6.558 6.077 9.015 1.00 88.75 114 GLU A N 1
ATOM 903 C CA . GLU A 1 114 ? 7.891 6.679 8.942 1.00 88.75 114 GLU A CA 1
ATOM 904 C C . GLU A 1 114 ? 8.441 6.673 7.510 1.00 88.75 114 GLU A C 1
ATOM 906 O O . GLU A 1 114 ? 8.931 7.697 7.031 1.00 88.75 114 GLU A O 1
ATOM 911 N N . ALA A 1 115 ? 8.293 5.560 6.787 1.00 87.69 115 ALA A N 1
ATOM 912 C CA . ALA A 1 115 ? 8.682 5.460 5.385 1.00 87.69 115 ALA A CA 1
ATOM 913 C C . ALA A 1 115 ? 7.925 6.475 4.519 1.00 87.69 115 ALA A C 1
ATOM 915 O O . ALA A 1 115 ? 8.539 7.142 3.692 1.00 87.69 115 ALA A O 1
ATOM 916 N N . SER A 1 116 ? 6.618 6.653 4.742 1.00 86.19 116 SER A N 1
ATOM 917 C CA . SER A 1 116 ? 5.812 7.651 4.024 1.00 86.19 116 SER A CA 1
ATOM 918 C C . SER A 1 116 ? 6.286 9.075 4.308 1.00 86.19 116 SER A C 1
ATOM 920 O O . SER A 1 116 ? 6.421 9.877 3.387 1.00 86.19 116 SER A O 1
ATOM 922 N N . ARG A 1 117 ? 6.603 9.385 5.571 1.00 85.88 117 ARG A N 1
ATOM 923 C CA . ARG A 1 117 ? 7.146 10.688 5.971 1.00 85.88 117 ARG A CA 1
ATOM 924 C C . ARG A 1 117 ? 8.486 10.965 5.289 1.00 85.88 117 ARG A C 1
ATOM 926 O O . ARG A 1 117 ? 8.665 12.039 4.725 1.00 85.88 117 ARG A O 1
ATOM 933 N N . ARG A 1 118 ? 9.400 9.991 5.285 1.00 82.00 118 ARG A N 1
ATOM 934 C CA . ARG A 1 118 ? 10.716 10.101 4.633 1.00 82.00 118 ARG A CA 1
ATOM 935 C C . ARG A 1 118 ? 10.604 10.213 3.113 1.00 82.00 118 ARG A C 1
ATOM 937 O O . ARG A 1 118 ? 11.257 11.064 2.528 1.00 82.00 118 ARG A O 1
ATOM 944 N N . ALA A 1 119 ? 9.748 9.404 2.492 1.00 82.25 119 ALA A N 1
ATOM 945 C CA . ALA A 1 119 ? 9.541 9.394 1.045 1.00 82.25 119 ALA A CA 1
ATOM 946 C C . ALA A 1 119 ? 8.804 10.637 0.519 1.00 82.25 119 ALA A C 1
ATOM 948 O O . ALA A 1 119 ? 8.868 10.915 -0.673 1.00 82.25 119 ALA A O 1
ATOM 949 N N . SER A 1 120 ? 8.086 11.363 1.385 1.00 79.25 120 SER A N 1
ATOM 950 C CA . SER A 1 120 ? 7.417 12.619 1.019 1.00 79.25 120 SER A CA 1
ATOM 951 C C . SER A 1 120 ? 8.367 13.817 0.890 1.00 79.25 120 SER A C 1
ATOM 953 O O . SER A 1 120 ? 7.969 14.844 0.343 1.00 79.25 120 SER A O 1
ATOM 955 N N . GLY A 1 121 ? 9.605 13.694 1.382 1.00 74.62 121 GLY A N 1
ATOM 956 C CA . GLY A 1 121 ? 10.657 14.691 1.192 1.00 74.62 121 GLY A CA 1
ATOM 957 C C . GLY A 1 121 ? 11.382 14.522 -0.144 1.00 74.62 121 GLY A C 1
ATOM 958 O O . GLY A 1 121 ? 11.394 13.436 -0.719 1.00 74.62 121 GLY A O 1
ATOM 959 N N . PHE A 1 122 ? 12.016 15.596 -0.614 1.00 68.38 122 PHE A N 1
ATOM 960 C CA . PHE A 1 122 ? 12.942 15.555 -1.746 1.00 68.38 122 PHE A CA 1
ATOM 961 C C . PHE A 1 122 ? 14.377 15.540 -1.227 1.00 68.38 122 PHE A C 1
ATOM 963 O O . PHE A 1 122 ? 14.704 16.301 -0.314 1.00 68.38 122 PHE A O 1
ATOM 970 N N . ASP A 1 123 ? 15.228 14.705 -1.816 1.00 79.06 123 ASP A N 1
ATOM 971 C CA . ASP A 1 123 ? 16.663 14.755 -1.566 1.00 79.06 123 ASP A CA 1
ATOM 972 C C . ASP A 1 123 ? 17.320 15.756 -2.530 1.00 79.06 123 ASP A C 1
ATOM 974 O O . ASP A 1 123 ? 16.955 15.832 -3.705 1.00 79.06 123 ASP A O 1
ATOM 978 N N . PHE A 1 124 ? 18.308 16.531 -2.073 1.00 81.12 124 PHE A N 1
ATOM 979 C CA . PHE A 1 124 ? 19.026 17.449 -2.969 1.00 81.12 124 PHE A CA 1
ATOM 980 C C . PHE A 1 124 ? 19.719 16.710 -4.114 1.00 81.12 124 PHE A C 1
ATOM 982 O O . PHE A 1 124 ? 19.828 17.259 -5.210 1.00 81.12 124 PHE A O 1
ATOM 989 N N . SER A 1 125 ? 20.136 15.464 -3.887 1.00 82.38 125 SER A N 1
ATOM 990 C CA . SER A 1 125 ? 20.728 14.617 -4.919 1.00 82.38 125 SER A CA 1
ATOM 991 C C . SER A 1 125 ? 19.741 14.203 -6.014 1.00 82.38 125 SER A C 1
ATOM 993 O O . SER A 1 125 ? 20.182 13.919 -7.127 1.00 82.38 125 SER A O 1
ATOM 995 N N . ASP A 1 126 ? 18.428 14.240 -5.748 1.00 83.50 126 ASP A N 1
ATOM 996 C CA . ASP A 1 126 ? 17.395 13.970 -6.757 1.00 83.50 126 ASP A CA 1
ATOM 997 C C . ASP A 1 126 ? 17.283 15.115 -7.779 1.00 83.50 126 ASP A C 1
ATOM 999 O O . ASP A 1 126 ? 16.915 14.888 -8.932 1.00 83.50 126 ASP A O 1
ATOM 1003 N N . ILE A 1 127 ? 17.608 16.347 -7.369 1.00 84.56 127 ILE A N 1
ATOM 1004 C CA . ILE A 1 127 ? 17.559 17.548 -8.221 1.00 84.56 127 ILE A CA 1
ATOM 1005 C C . ILE A 1 127 ? 18.942 17.853 -8.809 1.00 84.56 127 ILE A C 1
ATOM 1007 O O . ILE A 1 127 ? 19.064 18.199 -9.984 1.00 84.56 127 ILE A O 1
ATOM 1011 N N . PHE A 1 128 ? 19.989 17.707 -7.997 1.00 87.00 128 PHE A N 1
ATOM 1012 C CA . PHE A 1 128 ? 21.376 17.993 -8.343 1.00 87.00 128 PHE A CA 1
ATOM 1013 C C . PHE A 1 128 ? 22.236 16.740 -8.124 1.00 87.00 128 PHE A C 1
ATOM 1015 O O . PHE A 1 128 ? 22.822 16.571 -7.053 1.00 87.00 128 PHE A O 1
ATOM 1022 N N . PRO A 1 129 ? 22.378 15.866 -9.138 1.00 81.44 129 PRO A N 1
ATOM 1023 C CA . PRO A 1 129 ? 23.118 14.606 -9.002 1.00 81.44 129 PRO A CA 1
ATOM 1024 C C . PRO A 1 129 ? 24.592 14.769 -8.586 1.00 81.44 129 PRO A C 1
ATOM 1026 O O . PRO A 1 129 ? 25.184 13.867 -7.993 1.00 81.44 129 PRO A O 1
ATOM 1029 N N . SER A 1 130 ? 25.195 15.933 -8.848 1.00 85.31 130 SER A N 1
ATOM 1030 C CA . SER A 1 130 ? 26.548 16.278 -8.388 1.00 85.31 130 SER A CA 1
ATOM 1031 C C . SER A 1 130 ? 26.668 16.411 -6.862 1.00 85.31 130 SER A C 1
ATOM 1033 O O . SER A 1 130 ? 27.775 16.345 -6.332 1.00 85.31 130 SER A O 1
ATOM 1035 N N . LEU A 1 131 ? 25.550 16.561 -6.142 1.00 83.94 131 LEU A N 1
ATOM 1036 C CA . LEU A 1 131 ? 25.481 16.681 -4.681 1.00 83.94 131 LEU A CA 1
ATOM 1037 C C . LEU A 1 131 ? 25.106 15.362 -3.986 1.00 83.94 131 LEU A C 1
ATOM 1039 O O . LEU A 1 131 ? 24.673 15.363 -2.837 1.00 83.94 131 LEU A O 1
ATOM 1043 N N . THR A 1 132 ? 25.299 14.222 -4.649 1.00 76.44 132 THR A N 1
ATOM 1044 C CA . THR A 1 132 ? 25.060 12.879 -4.079 1.00 76.44 132 THR A CA 1
ATOM 1045 C C . THR A 1 132 ? 25.821 12.611 -2.777 1.00 76.44 132 THR A C 1
ATOM 1047 O O . THR A 1 132 ? 25.331 11.869 -1.931 1.00 76.44 132 THR A O 1
ATOM 1050 N N . TRP A 1 133 ? 26.971 13.254 -2.560 1.00 77.50 133 TRP A N 1
ATOM 1051 C CA . TRP A 1 133 ? 27.728 13.168 -1.305 1.00 77.50 133 TRP A CA 1
ATOM 1052 C C . TRP A 1 133 ? 26.997 13.793 -0.100 1.00 77.50 133 TRP A C 1
ATOM 1054 O O . TRP A 1 133 ? 27.191 13.348 1.032 1.00 77.50 133 TRP A O 1
ATOM 1064 N N . LEU A 1 134 ? 26.125 14.786 -0.324 1.00 72.44 134 LEU A N 1
ATOM 1065 C CA . LEU A 1 134 ? 25.409 15.509 0.735 1.00 72.44 134 LEU A CA 1
ATOM 1066 C C . LEU A 1 134 ? 24.331 14.640 1.407 1.00 72.44 134 LEU A C 1
ATOM 1068 O O . LEU A 1 134 ? 24.001 14.849 2.574 1.00 72.44 134 LEU A O 1
ATOM 1072 N N . HIS A 1 135 ? 23.841 13.618 0.699 1.00 67.69 135 HIS A N 1
ATOM 1073 C CA . HIS A 1 135 ? 22.905 12.626 1.228 1.00 67.69 135 HIS A CA 1
ATOM 1074 C C . HIS A 1 135 ? 23.436 11.944 2.505 1.00 67.69 135 HIS A C 1
ATOM 1076 O O . HIS A 1 135 ? 22.701 11.759 3.475 1.00 67.69 135 HIS A O 1
ATOM 1082 N N . CYS A 1 136 ? 24.742 11.648 2.544 1.00 60.50 136 CYS A N 1
ATOM 1083 C CA . CYS A 1 136 ? 25.405 11.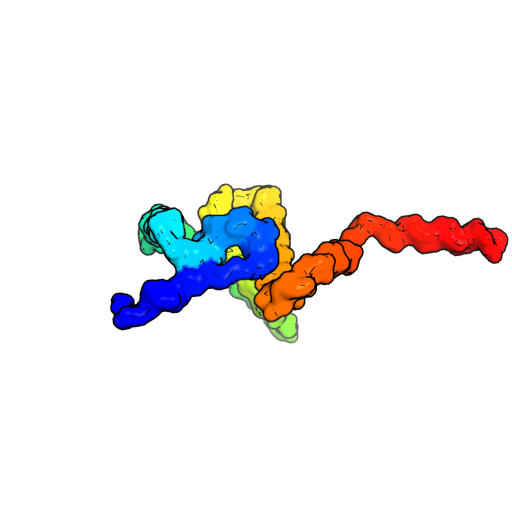027 3.694 1.00 60.50 136 CYS A CA 1
ATOM 1084 C C . CYS A 1 136 ? 25.332 11.909 4.959 1.00 60.50 136 CYS A C 1
ATOM 1086 O O . CYS A 1 136 ? 25.205 11.402 6.073 1.00 60.50 136 CYS A O 1
ATOM 1088 N N . HIS A 1 137 ? 25.341 13.238 4.800 1.00 56.31 137 HIS A N 1
ATOM 1089 C CA . HIS A 1 137 ? 25.239 14.173 5.923 1.00 56.31 137 HIS A CA 1
ATOM 1090 C C . HIS A 1 137 ? 23.811 14.287 6.472 1.00 56.31 137 HIS A C 1
ATOM 1092 O O . HIS A 1 137 ? 23.637 14.322 7.688 1.00 56.31 137 HIS A O 1
ATOM 1098 N N . GLN A 1 138 ? 22.785 14.253 5.615 1.00 58.19 138 GLN A N 1
ATOM 1099 C CA . GLN A 1 138 ? 21.381 14.342 6.048 1.00 58.19 138 GLN A CA 1
ATOM 1100 C C . GLN A 1 138 ? 20.916 13.123 6.863 1.00 58.19 138 GLN A C 1
ATOM 1102 O O . GLN A 1 138 ? 20.009 13.229 7.692 1.00 58.19 138 GLN A O 1
ATOM 1107 N N . GLN A 1 1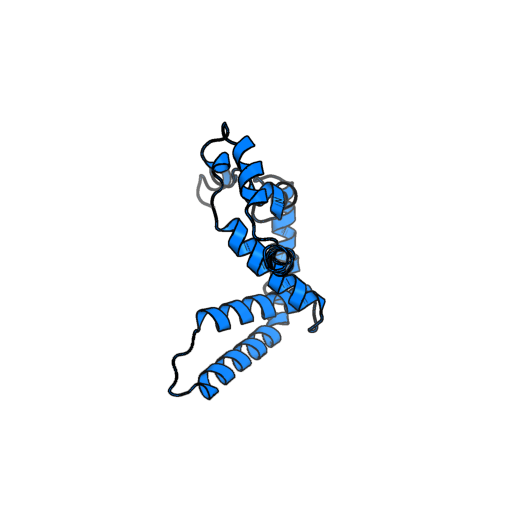39 ? 21.536 11.957 6.663 1.00 54.47 139 GLN A N 1
ATOM 1108 C CA . GLN A 1 139 ? 21.251 10.754 7.451 1.00 54.47 139 GLN A CA 1
ATOM 1109 C C . GLN A 1 139 ? 21.819 10.809 8.874 1.00 54.47 139 GLN A C 1
ATOM 1111 O O . GLN A 1 139 ? 21.212 10.234 9.778 1.00 54.47 139 GLN A O 1
ATOM 1116 N N . ASN A 1 140 ? 22.907 11.552 9.094 1.00 41.66 140 ASN A N 1
ATOM 1117 C CA . ASN A 1 140 ? 23.543 11.699 10.408 1.00 41.66 140 ASN A CA 1
ATOM 1118 C C . ASN A 1 140 ? 22.840 12.711 11.332 1.00 41.66 140 ASN A C 1
ATOM 1120 O O . ASN A 1 140 ? 23.133 12.749 12.523 1.00 41.66 140 ASN A O 1
ATOM 1124 N N . GLU A 1 141 ? 21.893 13.497 10.813 1.00 46.66 141 GLU A N 1
ATOM 1125 C CA . GLU A 1 141 ? 21.101 14.462 11.595 1.00 46.66 141 GLU A CA 1
ATOM 1126 C C . GLU A 1 141 ? 19.712 13.933 11.998 1.00 46.66 141 GLU A C 1
ATOM 1128 O O . GLU A 1 141 ? 18.956 14.608 12.700 1.00 46.66 141 GLU A O 1
ATOM 1133 N N . ALA A 1 142 ? 19.344 12.714 11.586 1.00 40.97 142 ALA A N 1
ATOM 1134 C CA . ALA A 1 142 ? 18.116 12.089 12.063 1.00 40.97 142 ALA A CA 1
ATOM 1135 C C . ALA A 1 142 ? 18.224 11.836 13.580 1.00 40.97 142 ALA A C 1
ATOM 1137 O O . ALA A 1 142 ? 19.163 11.167 14.008 1.00 40.97 142 ALA A O 1
ATOM 1138 N N . PRO A 1 143 ? 17.278 12.312 14.413 1.00 39.69 143 PRO A N 1
ATOM 1139 C CA . PRO A 1 143 ? 17.388 12.152 15.853 1.00 39.69 143 PRO A CA 1
ATOM 1140 C C . PRO A 1 143 ? 17.215 10.676 16.211 1.00 39.69 143 PRO A C 1
ATOM 1142 O O . PRO A 1 143 ? 16.103 10.144 16.222 1.00 39.69 143 PRO A O 1
ATOM 1145 N N . THR A 1 144 ? 18.323 10.013 16.524 1.00 40.72 144 THR A N 1
ATOM 1146 C CA . THR A 1 144 ? 18.348 8.745 17.246 1.00 40.72 144 THR A CA 1
ATOM 1147 C C . THR A 1 144 ? 17.674 9.004 18.592 1.00 40.72 144 THR A C 1
ATOM 1149 O O . THR A 1 144 ? 18.244 9.640 19.476 1.00 40.72 144 THR A O 1
ATOM 1152 N N . ARG A 1 145 ? 16.419 8.570 18.755 1.00 46.25 145 ARG A N 1
ATOM 1153 C CA . ARG A 1 145 ? 15.632 8.749 19.992 1.00 46.25 145 ARG A CA 1
ATOM 1154 C C . ARG A 1 145 ? 16.094 7.875 21.165 1.00 46.25 145 ARG A C 1
ATOM 1156 O O . ARG A 1 145 ? 15.348 7.680 22.113 1.00 46.25 145 ARG A O 1
ATOM 1163 N N . GLU A 1 146 ? 17.340 7.422 21.144 1.00 42.06 146 GLU A N 1
ATOM 1164 C CA . GLU A 1 146 ? 18.002 6.748 22.254 1.00 42.06 146 GLU A CA 1
ATOM 1165 C C . GLU A 1 146 ? 19.462 7.216 22.273 1.00 42.06 146 GLU A C 1
ATOM 1167 O O . GLU A 1 146 ? 20.284 6.751 21.489 1.00 42.06 146 GLU A O 1
ATOM 1172 N N . GLY A 1 147 ? 19.791 8.205 23.112 1.00 38.84 147 GLY A N 1
ATOM 1173 C CA . GLY A 1 147 ? 21.192 8.617 23.274 1.00 38.84 147 GLY A CA 1
ATOM 1174 C C . GLY A 1 147 ? 21.471 9.995 23.874 1.00 38.84 147 GLY A C 1
ATOM 1175 O O . GLY A 1 147 ? 22.609 10.244 24.268 1.00 38.84 147 GLY A O 1
ATOM 1176 N N . THR A 1 148 ? 20.481 10.883 23.992 1.00 37.91 148 THR A N 1
ATOM 1177 C CA . THR A 1 148 ? 20.714 12.270 24.457 1.00 37.91 148 THR A CA 1
ATOM 1178 C C . THR A 1 148 ? 20.057 12.647 25.782 1.00 37.91 148 THR A C 1
ATOM 1180 O O . THR A 1 148 ? 20.321 13.738 26.270 1.00 37.91 148 THR A O 1
ATOM 1183 N N . GLN A 1 149 ? 19.312 11.753 26.443 1.00 35.19 149 GLN A N 1
ATOM 1184 C CA . GLN A 1 149 ? 18.804 12.025 27.801 1.00 35.19 149 GLN A CA 1
ATOM 1185 C C . GLN A 1 149 ? 19.823 11.674 28.909 1.00 35.19 149 GLN A C 1
ATOM 1187 O O . GLN A 1 149 ? 19.736 12.194 30.014 1.00 35.19 149 GLN A O 1
ATOM 1192 N N . GLY A 1 150 ? 20.821 10.825 28.629 1.00 36.06 150 GLY A N 1
ATOM 1193 C CA . GLY A 1 150 ? 21.797 10.360 29.631 1.00 36.06 150 GLY A CA 1
ATOM 1194 C C . GLY A 1 150 ? 23.135 11.108 29.660 1.00 36.06 150 GLY A C 1
ATOM 1195 O O . GLY A 1 150 ? 23.947 10.855 30.543 1.00 36.06 150 GLY A O 1
ATOM 1196 N N . ARG A 1 151 ? 23.399 12.010 28.703 1.00 35.19 151 ARG A N 1
ATOM 1197 C CA . ARG A 1 151 ? 24.719 12.660 28.569 1.00 35.19 151 ARG A CA 1
ATOM 1198 C C . ARG A 1 151 ? 24.799 14.054 29.203 1.00 35.19 151 ARG A C 1
ATOM 1200 O O . ARG A 1 151 ? 25.898 14.517 29.481 1.00 35.19 151 ARG A O 1
ATOM 1207 N N . TRP A 1 152 ? 23.660 14.681 29.495 1.00 34.22 152 TRP A N 1
ATOM 1208 C CA . TRP A 1 152 ? 23.614 15.980 30.177 1.00 34.22 152 TRP A CA 1
ATOM 1209 C C . TRP A 1 152 ? 23.709 15.853 31.705 1.00 34.22 152 TRP A C 1
ATOM 1211 O O . TRP A 1 152 ? 24.350 16.677 32.342 1.00 34.22 152 TRP A O 1
ATOM 1221 N N . ILE A 1 153 ? 23.202 14.758 32.284 1.00 43.28 153 ILE A N 1
ATOM 1222 C CA . ILE A 1 153 ? 23.186 14.550 33.746 1.00 43.28 153 ILE A CA 1
ATOM 1223 C C . ILE A 1 153 ? 24.597 14.275 34.314 1.00 43.28 153 ILE A C 1
ATOM 1225 O O . ILE A 1 153 ? 24.871 14.559 35.475 1.00 43.28 153 ILE A O 1
ATOM 1229 N N . LEU A 1 154 ? 25.536 13.779 33.499 1.00 44.19 154 LEU A N 1
ATOM 1230 C CA . LEU A 1 154 ? 26.910 13.494 33.945 1.00 44.19 154 LEU A CA 1
ATOM 1231 C C . LEU A 1 154 ? 27.881 14.678 33.808 1.00 44.19 154 LEU A C 1
ATOM 1233 O O . LEU A 1 154 ? 29.005 14.589 34.300 1.00 44.19 154 LEU A O 1
ATOM 1237 N N . LEU A 1 155 ? 27.474 15.777 33.163 1.00 44.91 155 LEU A N 1
ATOM 1238 C CA . LEU A 1 155 ? 28.310 16.977 33.026 1.00 44.91 155 LEU A CA 1
ATOM 1239 C C . LEU A 1 155 ? 27.988 18.061 34.064 1.00 44.91 155 LEU A C 1
ATOM 1241 O O . LEU A 1 155 ? 28.815 18.941 34.279 1.00 44.91 155 LEU A O 1
ATOM 1245 N N . GLU A 1 156 ? 26.858 17.962 34.766 1.00 44.03 156 GLU A N 1
ATOM 1246 C CA . GLU A 1 156 ? 26.456 18.942 35.788 1.00 44.03 156 GLU A CA 1
ATOM 1247 C C . GLU A 1 156 ? 27.017 18.636 37.193 1.00 44.03 156 GLU A C 1
ATOM 1249 O O . GLU A 1 156 ? 27.046 19.507 38.053 1.00 44.03 156 GLU A O 1
ATOM 1254 N N . HIS A 1 157 ? 27.570 17.436 37.416 1.00 45.88 157 HIS A N 1
ATOM 1255 C CA . HIS A 1 157 ? 28.185 17.028 38.693 1.00 45.88 157 HIS A CA 1
ATOM 1256 C C . HIS A 1 157 ? 29.720 17.140 38.737 1.00 45.88 157 HIS A C 1
ATOM 1258 O O . HIS A 1 157 ? 30.361 16.579 39.624 1.00 45.88 157 HIS A O 1
ATOM 1264 N N . ARG A 1 158 ? 30.340 17.851 37.786 1.00 45.06 158 ARG A N 1
ATOM 1265 C CA . ARG A 1 158 ? 31.794 18.106 37.789 1.00 45.06 158 ARG A CA 1
ATOM 1266 C C . ARG A 1 158 ? 32.140 19.596 37.781 1.00 45.06 158 ARG A C 1
ATOM 1268 O O . ARG A 1 158 ? 33.178 19.952 37.237 1.00 45.06 158 ARG A O 1
ATOM 1275 N N . GLN A 1 159 ? 31.289 20.452 38.349 1.00 47.94 159 GLN A N 1
ATOM 1276 C CA . GLN A 1 159 ? 31.624 21.860 38.615 1.00 47.94 159 GLN A CA 1
ATOM 1277 C C . GLN A 1 159 ? 31.040 22.435 39.917 1.00 47.94 159 GLN A C 1
ATOM 1279 O O . GLN A 1 159 ? 30.949 23.649 40.027 1.00 47.94 159 GLN A O 1
ATOM 1284 N N . TYR A 1 160 ? 30.745 21.605 40.924 1.00 45.59 160 TYR A N 1
ATOM 1285 C CA . TYR A 1 160 ? 30.693 22.025 42.332 1.00 45.59 160 TYR A CA 1
ATOM 1286 C C . TYR A 1 160 ? 31.121 20.879 43.245 1.00 45.59 160 TYR A C 1
ATOM 1288 O O . TYR A 1 160 ? 30.704 19.731 42.963 1.00 45.59 160 TYR A O 1
#

Sequence (160 aa):
MKRNGIKFANRQPLMASKILAYDSTNIIFSSYGEYWRHLRKICTVDLLSAKRVQSFRWIREEEMSNVVGRIASSAGSPVNLTVHIFSSIYSVTARAAFGKKSRSHEQFISLAAEASRRASGFDFSDIFPSLTWLHCHQQNEAPTREGTQGRWILLEHRQY

Foldseek 3Di:
DPPCCLVPQAADDAPLCVVVVVHQQDLPRDGDDPSNVVNVCCCDPPQVDPVLVVVLVVLLVVLVVVLVVVVVVQPPHDDDVVVSVLVSVLSSVLCSVPNDDDPVSVVSSVVVVVSVVVVVDHDPCRVPVVCPVCVVVVVVPDDPPPDPPPPVVVVVPPPD